Protein AF-A0A7C1SLY6-F1 (afdb_monomer)

Nearest PDB structures (foldseek):
  6rjb-assembly1_B  TM=9.985E-01  e=1.150E-07  Homo sapiens
  4kxw-assembly1_A  TM=9.987E-01  e=2.468E-07  Homo sapiens
  6ha3-assembly1_A  TM=9.984E-01  e=2.803E-07  Homo sapiens
  3ooy-assembly1_A  TM=9.989E-01  e=4.106E-07  Homo sapiens
  6yak-assembly1_CCC  TM=9.411E-01  e=2.316E-07  Carboxydothermus hydrogenoformans

Solvent-accessible surface area (backbone atoms only — not comparable to full-atom values): 6329 Å² total; per-residue (Å²): 120,96,86,64,89,70,92,56,90,57,75,26,45,53,51,40,53,42,44,54,53,30,50,52,32,57,76,68,70,46,91,67,70,37,77,36,82,44,48,52,47,37,64,72,34,65,49,34,55,54,28,45,39,50,32,44,77,70,65,57,84,38,56,47,81,44,72,48,67,78,28,61,40,96,88,45,72,31,100,58,38,80,46,59,64,62,55,47,53,52,45,41,74,43,64,44,90,76,82,90,74,63,96,86,112

Structure (mmCIF, N/CA/C/O backbone):
data_AF-A0A7C1SLY6-F1
#
_entry.id   AF-A0A7C1SLY6-F1
#
loop_
_atom_site.group_PDB
_atom_site.id
_atom_site.type_symbol
_atom_site.label_atom_id
_atom_site.label_alt_id
_atom_site.label_comp_id
_atom_site.label_asym_id
_atom_site.label_entity_id
_atom_site.label_seq_id
_atom_site.pdbx_PDB_ins_code
_atom_site.Cartn_x
_atom_site.Cartn_y
_atom_site.Cartn_z
_atom_site.occupancy
_atom_site.B_iso_or_equiv
_atom_site.auth_seq_id
_atom_site.auth_comp_id
_atom_site.auth_asym_id
_atom_site.auth_atom_id
_atom_site.pdbx_PDB_model_num
ATOM 1 N N . MET A 1 1 ? 9.365 17.965 14.512 1.00 72.62 1 MET A N 1
ATOM 2 C CA . MET A 1 1 ? 8.640 17.817 13.228 1.00 72.62 1 MET A CA 1
ATOM 3 C C . MET A 1 1 ? 7.181 17.463 13.520 1.00 72.62 1 MET A C 1
ATOM 5 O O . MET A 1 1 ? 6.909 16.332 13.884 1.00 72.62 1 MET A O 1
ATOM 9 N N . LYS A 1 2 ? 6.250 18.430 13.450 1.00 89.19 2 LYS A N 1
ATOM 10 C CA . LYS A 1 2 ? 4.848 18.275 13.917 1.00 89.19 2 LYS A CA 1
ATOM 11 C C . LYS A 1 2 ? 4.006 17.305 13.069 1.00 89.19 2 LYS A C 1
ATOM 13 O O . LYS A 1 2 ? 3.080 16.675 13.573 1.00 89.19 2 LYS A O 1
ATOM 18 N N . TRP A 1 3 ? 4.322 17.203 11.782 1.00 92.06 3 TRP A N 1
ATOM 19 C CA . TRP A 1 3 ? 3.510 16.481 10.797 1.00 92.06 3 TRP A CA 1
ATOM 20 C C . TRP A 1 3 ? 4.004 15.060 10.511 1.00 92.06 3 TRP A C 1
ATOM 22 O O . TRP A 1 3 ? 3.269 14.264 9.936 1.00 92.06 3 TRP A O 1
ATOM 32 N N . ILE A 1 4 ? 5.217 14.722 10.952 1.00 92.12 4 ILE A N 1
ATOM 33 C CA . ILE A 1 4 ? 5.844 13.425 10.688 1.00 92.12 4 ILE A CA 1
ATOM 34 C C . ILE A 1 4 ? 5.390 12.422 11.743 1.00 92.12 4 ILE A C 1
ATOM 36 O O . ILE A 1 4 ? 5.473 12.696 12.938 1.00 92.12 4 ILE A O 1
ATOM 40 N N . LYS A 1 5 ? 4.890 11.269 11.290 1.00 90.19 5 LYS A N 1
ATOM 41 C CA . LYS A 1 5 ? 4.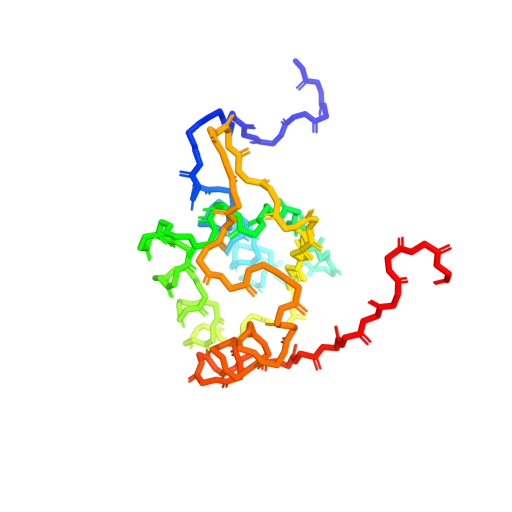396 10.193 12.165 1.00 90.19 5 LYS A CA 1
ATOM 42 C C . LYS A 1 5 ? 5.457 9.135 12.451 1.00 90.19 5 LYS A C 1
ATOM 44 O O . LYS A 1 5 ? 5.484 8.602 13.551 1.00 90.19 5 LYS A O 1
ATOM 49 N N . SER A 1 6 ? 6.332 8.875 11.484 1.00 93.81 6 SER A N 1
ATOM 50 C CA . SER A 1 6 ? 7.487 7.987 11.606 1.00 93.81 6 SER A CA 1
ATOM 51 C C . SER A 1 6 ? 8.553 8.396 10.594 1.00 93.81 6 SER A C 1
ATOM 53 O O . SER A 1 6 ? 8.230 8.999 9.570 1.00 93.81 6 SER A O 1
ATOM 55 N N . ALA A 1 7 ? 9.809 8.048 10.864 1.00 94.25 7 ALA A N 1
ATOM 56 C CA . ALA A 1 7 ? 10.816 7.954 9.814 1.00 94.25 7 ALA A CA 1
ATOM 57 C C . ALA A 1 7 ? 10.517 6.717 8.946 1.00 94.25 7 ALA A C 1
ATOM 59 O O . ALA A 1 7 ? 10.143 5.675 9.482 1.00 94.25 7 ALA A O 1
ATOM 60 N N . THR A 1 8 ? 10.649 6.840 7.624 1.00 93.88 8 THR A N 1
ATOM 61 C CA . THR A 1 8 ? 10.280 5.789 6.651 1.00 93.88 8 THR A CA 1
ATOM 62 C C . THR A 1 8 ? 11.293 5.680 5.508 1.00 93.88 8 THR A C 1
ATOM 64 O O . THR A 1 8 ? 10.947 5.270 4.409 1.00 93.88 8 THR A O 1
ATOM 67 N N . GLY A 1 9 ? 12.545 6.094 5.738 1.00 92.19 9 GLY A N 1
ATOM 68 C CA . GLY A 1 9 ? 13.591 6.035 4.707 1.00 92.19 9 GLY A CA 1
ATOM 69 C C . GLY A 1 9 ? 13.967 4.602 4.309 1.00 92.19 9 GLY A C 1
ATOM 70 O O . GLY A 1 9 ? 14.406 4.378 3.187 1.00 92.19 9 GLY A O 1
ATOM 71 N N . SER A 1 10 ? 13.762 3.634 5.209 1.00 95.75 10 SER A N 1
ATOM 72 C CA . SER A 1 10 ? 13.808 2.210 4.874 1.00 95.75 10 SER A CA 1
ATOM 73 C C . SER A 1 10 ? 12.477 1.806 4.252 1.00 95.75 10 SER A C 1
ATOM 75 O O . SER A 1 10 ? 11.443 1.842 4.927 1.00 95.75 10 SER A O 1
ATOM 77 N N . LEU A 1 11 ? 12.522 1.394 2.986 1.00 96.12 11 LEU A N 1
ATOM 78 C CA . LEU A 1 11 ? 11.360 0.890 2.261 1.00 96.12 11 LEU A CA 1
ATOM 79 C C . LEU A 1 11 ? 10.733 -0.321 2.975 1.00 96.12 11 LEU A C 1
ATOM 81 O O . LEU A 1 11 ? 11.383 -1.039 3.736 1.00 96.12 11 LEU A O 1
ATOM 85 N N . GLY A 1 12 ? 9.429 -0.492 2.779 1.00 96.81 12 GLY A N 1
ATOM 86 C CA . GLY A 1 12 ? 8.609 -1.591 3.285 1.00 96.81 12 GLY A CA 1
ATOM 87 C C . GLY A 1 12 ? 8.066 -1.368 4.698 1.00 96.81 12 GLY A C 1
ATOM 88 O O . GLY A 1 12 ? 7.125 -2.035 5.126 1.00 96.81 12 GLY A O 1
ATOM 89 N N . GLN A 1 13 ? 8.593 -0.387 5.435 1.00 98.12 13 GLN A N 1
ATOM 90 C CA . GLN A 1 13 ? 8.203 -0.143 6.828 1.00 98.12 13 GLN A CA 1
ATOM 91 C C . GLN A 1 13 ? 6.931 0.706 6.971 1.00 98.12 13 GLN A C 1
ATOM 93 O O . GLN A 1 13 ? 6.237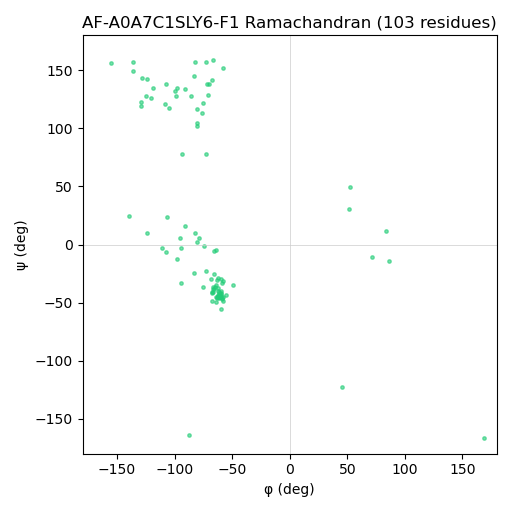 0.615 7.988 1.00 98.12 13 GLN A O 1
ATOM 98 N N . GLY A 1 14 ? 6.605 1.528 5.967 1.00 98.12 14 GLY A N 1
ATOM 99 C CA . GLY A 1 14 ? 5.505 2.494 6.043 1.00 98.12 14 GLY A CA 1
ATOM 100 C C . GLY A 1 14 ? 4.143 1.840 6.283 1.00 98.12 14 GLY A C 1
ATOM 101 O O . GLY A 1 14 ? 3.380 2.284 7.147 1.00 98.12 14 GLY A O 1
ATOM 102 N N . LEU A 1 15 ? 3.853 0.742 5.576 1.00 98.62 15 LEU A N 1
ATOM 103 C CA . LEU A 1 15 ? 2.598 0.012 5.753 1.00 98.62 15 LEU A CA 1
ATOM 104 C C . LEU A 1 15 ? 2.515 -0.652 7.130 1.00 98.62 15 LEU A C 1
ATOM 106 O O . LEU A 1 15 ? 1.470 -0.554 7.769 1.00 98.62 15 LEU A O 1
ATOM 110 N N . SER A 1 16 ? 3.601 -1.242 7.633 1.00 98.56 16 SER A N 1
ATOM 111 C CA . SER A 1 16 ? 3.650 -1.835 8.979 1.00 98.56 16 SER A CA 1
ATOM 112 C C . SER A 1 16 ? 3.323 -0.812 10.069 1.00 98.56 16 SER A C 1
ATOM 114 O O . SER A 1 16 ? 2.484 -1.067 10.937 1.00 98.56 16 SER A O 1
ATOM 116 N N . VAL A 1 17 ? 3.909 0.389 9.985 1.00 98.50 17 VAL A N 1
ATOM 117 C CA . VAL A 1 17 ? 3.577 1.504 10.888 1.00 98.50 17 VAL A CA 1
ATOM 118 C C . VAL A 1 17 ? 2.103 1.894 10.743 1.00 98.50 17 VAL A C 1
ATOM 120 O O . VAL A 1 17 ? 1.394 2.023 11.744 1.00 98.50 17 VAL A O 1
ATOM 123 N N . GLY A 1 18 ? 1.612 2.031 9.508 1.00 98.56 18 GLY A N 1
ATOM 124 C CA . GLY A 1 18 ? 0.215 2.362 9.231 1.00 98.56 18 GLY A CA 1
ATOM 125 C C . GLY A 1 18 ? -0.776 1.339 9.797 1.00 98.56 18 GLY A C 1
ATOM 126 O O . GLY A 1 18 ? -1.802 1.722 10.362 1.00 98.56 18 GLY A O 1
ATOM 127 N N . VAL A 1 19 ? -0.455 0.046 9.720 1.00 98.75 19 VAL A N 1
ATOM 128 C CA . VAL A 1 19 ? -1.248 -1.046 10.303 1.00 98.75 19 VAL A CA 1
ATOM 129 C C . VAL A 1 19 ? -1.316 -0.923 11.822 1.00 98.75 19 VAL A C 1
ATOM 131 O O . VAL A 1 19 ? -2.412 -0.988 12.382 1.00 98.75 19 VAL A O 1
ATOM 134 N N . GLY A 1 20 ? -0.189 -0.658 12.490 1.00 98.56 20 GLY A N 1
ATOM 135 C CA . GLY A 1 20 ? -0.165 -0.397 13.933 1.00 98.56 20 GLY A CA 1
ATOM 136 C C . GLY A 1 20 ? -1.022 0.812 14.326 1.00 98.56 20 GLY A C 1
ATOM 137 O O . GLY A 1 20 ? -1.827 0.737 15.259 1.00 98.56 20 GLY A O 1
ATOM 138 N N . MET A 1 21 ? -0.927 1.906 13.565 1.00 98.56 21 MET A N 1
ATOM 139 C CA . MET A 1 21 ? -1.749 3.104 13.771 1.00 98.56 21 MET A CA 1
ATOM 140 C C . MET A 1 21 ? -3.248 2.817 13.585 1.00 98.56 21 MET A C 1
ATOM 142 O O . MET A 1 21 ? -4.073 3.243 14.394 1.00 98.56 21 MET A O 1
ATOM 146 N N . ALA A 1 22 ? -3.622 2.072 12.544 1.00 98.75 22 ALA A N 1
ATOM 147 C CA . ALA A 1 22 ? -5.014 1.722 12.281 1.00 98.75 22 ALA A CA 1
ATOM 148 C C . ALA A 1 22 ? -5.576 0.790 13.365 1.00 98.75 22 ALA A C 1
ATOM 150 O O . ALA A 1 22 ? -6.725 0.957 13.789 1.00 98.75 22 ALA A O 1
ATOM 151 N N . LEU A 1 23 ? -4.758 -0.144 13.857 1.00 98.69 23 LEU A N 1
ATOM 152 C CA . LEU A 1 23 ? -5.117 -1.053 14.938 1.00 98.69 23 LEU A CA 1
ATOM 153 C C . LEU A 1 23 ? -5.382 -0.298 16.246 1.00 98.69 23 LEU A C 1
ATOM 155 O O . LEU A 1 23 ? -6.442 -0.492 16.844 1.00 98.69 23 LEU A O 1
ATOM 159 N N . VAL A 1 24 ? -4.487 0.605 16.667 1.00 98.38 24 VAL A N 1
ATOM 160 C CA . VAL A 1 24 ? -4.701 1.375 17.906 1.00 98.38 24 VAL A CA 1
ATOM 161 C C . VAL A 1 24 ? -5.915 2.303 17.794 1.00 98.38 24 VAL A C 1
ATOM 163 O O . VAL A 1 24 ? -6.693 2.403 18.740 1.00 98.38 24 VAL A O 1
ATOM 166 N N . MET A 1 25 ? -6.162 2.905 16.622 1.00 98.38 25 MET A N 1
ATOM 167 C CA . MET A 1 25 ? -7.375 3.699 16.382 1.00 98.38 25 MET A CA 1
ATOM 168 C C . MET A 1 25 ? -8.648 2.857 16.516 1.00 98.38 25 MET A C 1
ATOM 170 O O . MET A 1 25 ? -9.608 3.301 17.144 1.00 98.38 25 MET A O 1
ATOM 174 N N . LYS A 1 26 ? -8.652 1.632 15.975 1.00 98.12 26 LYS A N 1
ATOM 175 C CA . LYS A 1 26 ? -9.779 0.700 16.096 1.00 98.12 26 LYS A CA 1
ATOM 176 C C . LYS A 1 26 ? -10.026 0.302 17.554 1.00 98.12 26 LYS A C 1
ATOM 178 O O . LYS A 1 26 ? -11.172 0.333 17.997 1.00 98.12 26 LYS A O 1
ATOM 183 N N . LEU A 1 27 ? -8.970 -0.039 18.297 1.00 98.12 27 LEU A N 1
ATOM 184 C CA . LEU A 1 27 ? -9.059 -0.390 19.721 1.00 98.12 27 LEU A CA 1
ATOM 185 C C . LEU A 1 27 ? -9.574 0.786 20.563 1.00 98.12 27 LEU A C 1
ATOM 187 O O . LEU A 1 27 ? -10.427 0.602 21.426 1.00 98.12 27 LEU A O 1
ATOM 191 N N . GLY A 1 28 ? -9.119 2.000 20.255 1.00 98.19 28 GLY A N 1
ATOM 192 C CA . GLY A 1 28 ? -9.565 3.235 20.898 1.00 98.19 28 GLY A CA 1
ATOM 193 C C . GLY A 1 28 ? -10.910 3.778 20.405 1.00 98.19 28 GLY A C 1
ATOM 194 O O . GLY A 1 28 ? -11.277 4.880 20.800 1.00 98.19 28 GLY A O 1
ATOM 195 N N . LYS A 1 29 ? -11.633 3.059 19.529 1.00 97.69 29 LYS A N 1
ATOM 196 C CA . LYS A 1 29 ? -12.895 3.508 18.900 1.00 97.69 29 LYS A CA 1
ATOM 197 C C . LYS A 1 29 ? -12.800 4.897 18.247 1.00 97.69 29 LYS A C 1
ATOM 199 O O . LYS A 1 29 ? -13.779 5.639 18.194 1.00 97.69 29 LYS A O 1
ATOM 204 N N . SER A 1 30 ? -11.621 5.254 17.746 1.00 98.00 30 SER A N 1
ATOM 205 C CA . SER A 1 30 ? -11.411 6.514 17.040 1.00 98.00 30 SER A CA 1
ATOM 206 C C . SER A 1 30 ? -12.116 6.481 15.679 1.00 98.00 30 SER A C 1
ATOM 208 O O . SER A 1 30 ? -12.000 5.480 14.966 1.00 98.00 30 SER A O 1
ATOM 210 N N . PRO A 1 31 ? -12.791 7.569 15.262 1.00 97.00 31 PRO A N 1
ATOM 211 C CA . PRO A 1 31 ? -13.376 7.676 13.925 1.00 97.00 31 PRO A CA 1
ATOM 212 C C . PRO A 1 31 ? -12.322 7.921 12.827 1.00 97.00 31 PRO A C 1
ATOM 214 O O . PRO A 1 31 ? -12.670 8.048 11.654 1.00 97.00 31 PRO A O 1
ATOM 217 N N . GLY A 1 32 ? -11.040 8.032 13.192 1.00 97.12 32 GLY A N 1
ATOM 218 C CA . GLY A 1 32 ? -9.947 8.315 12.267 1.00 97.12 32 GLY A CA 1
ATOM 219 C C . GLY A 1 32 ? -9.668 7.195 11.260 1.00 97.12 32 GLY A C 1
ATOM 220 O O . GLY A 1 32 ? -9.984 6.021 11.471 1.00 97.12 32 GLY A O 1
ATOM 221 N N . ARG A 1 33 ? -9.007 7.576 10.163 1.00 98.31 33 ARG A N 1
ATOM 222 C CA . ARG A 1 33 ? -8.518 6.675 9.115 1.00 98.31 33 ARG A CA 1
ATOM 223 C C . ARG A 1 33 ? -7.037 6.932 8.851 1.00 98.31 33 ARG A C 1
ATOM 225 O O . ARG A 1 33 ? -6.591 8.076 8.869 1.00 98.31 33 ARG A O 1
ATOM 232 N N . VAL A 1 34 ? -6.303 5.859 8.586 1.00 98.62 34 VAL A N 1
ATOM 233 C CA . VAL A 1 34 ? -4.891 5.877 8.204 1.00 98.62 34 VAL A CA 1
ATOM 234 C C . VAL A 1 34 ? -4.775 5.761 6.689 1.00 98.62 34 VAL A C 1
ATOM 236 O O . VAL A 1 34 ? -5.432 4.921 6.077 1.00 98.62 34 VAL A O 1
ATOM 239 N N . TYR A 1 35 ? -3.928 6.594 6.095 1.00 98.62 35 TYR A N 1
ATOM 240 C CA . TYR A 1 35 ? -3.553 6.518 4.688 1.00 98.62 35 TYR A CA 1
ATOM 241 C C . TYR A 1 35 ? -2.048 6.2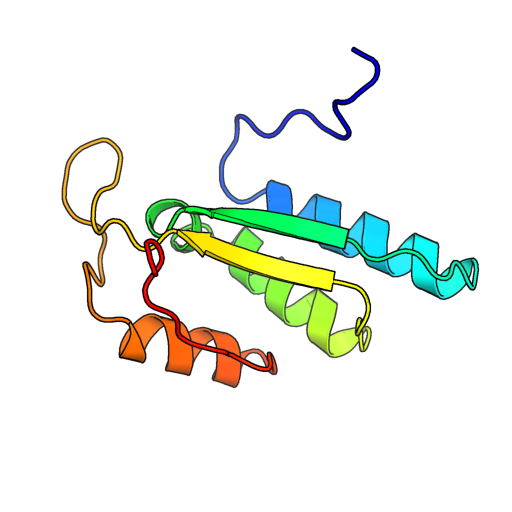80 4.604 1.00 98.62 35 TYR A C 1
ATOM 243 O O . TYR A 1 35 ? -1.285 6.930 5.320 1.00 98.62 35 TYR A O 1
ATOM 251 N N . VAL A 1 36 ? -1.643 5.346 3.751 1.00 98.69 36 VAL A N 1
ATOM 252 C CA . VAL A 1 36 ? -0.245 5.011 3.477 1.00 98.69 36 VAL A CA 1
ATOM 253 C C . VAL A 1 36 ? -0.030 5.138 1.977 1.00 98.69 36 VAL A C 1
ATOM 255 O O . VAL A 1 36 ? -0.794 4.562 1.208 1.00 98.69 36 VAL A O 1
ATOM 258 N N . LEU A 1 37 ? 0.987 5.894 1.572 1.00 98.50 37 LEU A N 1
ATOM 259 C CA . LEU A 1 37 ? 1.481 5.925 0.198 1.00 98.50 37 LEU A CA 1
ATOM 260 C C . LEU A 1 37 ? 2.720 5.033 0.126 1.00 98.50 37 LEU A C 1
ATOM 262 O O . LEU A 1 37 ? 3.590 5.146 0.988 1.00 98.50 37 LEU A O 1
ATOM 266 N N . SER A 1 38 ? 2.777 4.164 -0.874 1.00 98.38 38 SER A N 1
ATOM 267 C 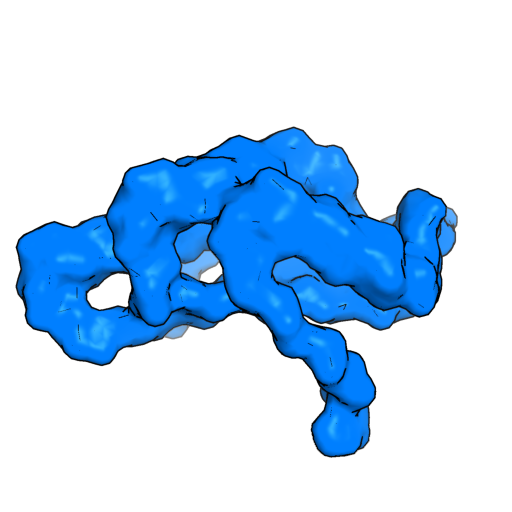CA . SER A 1 38 ? 3.893 3.256 -1.124 1.00 98.38 38 SER A CA 1
ATOM 268 C C . SER A 1 38 ? 4.238 3.245 -2.607 1.00 98.38 38 SER A C 1
ATOM 270 O O . SER A 1 38 ? 3.358 3.448 -3.441 1.00 98.38 38 SER A O 1
ATOM 272 N N . GLY A 1 39 ? 5.506 3.016 -2.937 1.00 98.38 39 GLY A N 1
ATOM 273 C CA . GLY A 1 39 ? 5.930 2.803 -4.321 1.00 98.38 39 GLY A CA 1
ATOM 274 C C . GLY A 1 39 ? 5.703 1.362 -4.786 1.00 98.38 39 GLY A C 1
ATOM 275 O O . GLY A 1 39 ? 5.685 0.415 -3.998 1.00 98.38 39 GLY A O 1
ATOM 276 N N . ASP A 1 40 ? 5.598 1.161 -6.089 1.00 98.12 40 ASP A N 1
ATOM 277 C CA . ASP A 1 40 ? 5.574 -0.169 -6.698 1.00 98.12 40 ASP A CA 1
ATOM 278 C C . ASP A 1 40 ? 6.880 -0.957 -6.496 1.00 98.12 40 ASP A C 1
ATOM 280 O O . ASP A 1 40 ? 6.834 -2.172 -6.292 1.00 98.12 40 ASP A O 1
ATOM 284 N N . ALA A 1 41 ? 8.030 -0.278 -6.485 1.00 98.06 41 ALA A N 1
ATOM 285 C CA . ALA A 1 41 ? 9.324 -0.871 -6.144 1.00 98.06 41 ALA A CA 1
ATOM 286 C C . ALA A 1 41 ? 9.383 -1.315 -4.673 1.00 98.06 41 ALA A C 1
ATOM 288 O O . ALA A 1 41 ? 9.916 -2.379 -4.363 1.00 98.06 41 ALA A O 1
ATOM 289 N N . GLU A 1 42 ? 8.786 -0.533 -3.770 1.00 98.25 42 GLU A N 1
ATOM 290 C CA . GLU A 1 42 ? 8.695 -0.855 -2.342 1.00 98.25 42 GLU A CA 1
ATOM 291 C C . GLU A 1 42 ? 7.892 -2.141 -2.094 1.00 98.25 42 GLU A C 1
ATOM 293 O O . GLU A 1 42 ? 8.197 -2.885 -1.168 1.00 98.25 42 GLU A O 1
ATOM 298 N N . CYS A 1 43 ? 6.937 -2.479 -2.967 1.00 97.81 43 CYS A N 1
ATOM 299 C CA . CYS A 1 43 ? 6.178 -3.732 -2.888 1.00 97.81 43 CYS A CA 1
ATOM 300 C C . CYS A 1 43 ? 7.027 -5.002 -3.117 1.00 97.81 43 CYS A C 1
ATOM 302 O O . CYS A 1 43 ? 6.505 -6.113 -2.989 1.00 97.81 43 CYS A O 1
ATOM 304 N N . ALA A 1 44 ? 8.312 -4.878 -3.469 1.00 97.38 44 ALA A N 1
ATOM 305 C CA . ALA A 1 44 ? 9.248 -6.001 -3.471 1.00 97.38 44 ALA A CA 1
ATOM 306 C C . ALA A 1 44 ? 9.655 -6.438 -2.050 1.00 97.38 44 ALA A C 1
ATOM 308 O O . ALA A 1 44 ? 10.042 -7.590 -1.859 1.00 97.38 44 ALA A O 1
ATOM 309 N N . GLU A 1 45 ? 9.537 -5.553 -1.055 1.00 98.50 45 GLU A N 1
ATOM 310 C CA . GLU A 1 45 ? 9.858 -5.855 0.339 1.00 98.50 45 GLU A CA 1
ATOM 311 C C . GLU A 1 45 ? 8.826 -6.814 0.949 1.00 98.50 45 GLU A C 1
ATOM 313 O O . GLU A 1 45 ? 7.616 -6.570 0.919 1.00 98.50 45 GLU A O 1
ATOM 318 N N . GLY A 1 46 ? 9.298 -7.905 1.562 1.00 98.50 46 GLY A N 1
ATOM 319 C CA . GLY A 1 46 ? 8.431 -8.909 2.198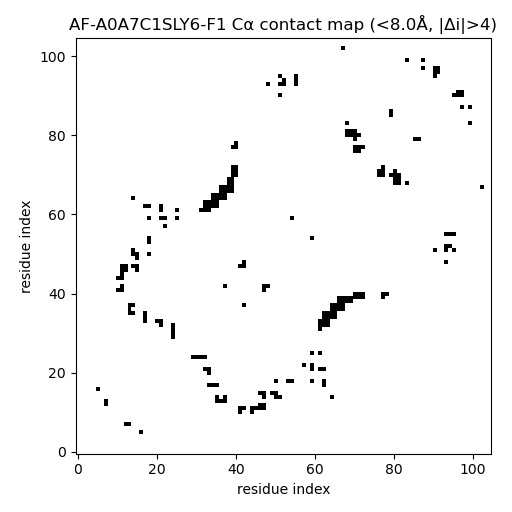 1.00 98.50 46 GLY A CA 1
ATOM 320 C C . GLY A 1 46 ? 7.539 -8.328 3.301 1.00 98.50 46 GLY A C 1
ATOM 321 O O . GLY A 1 46 ? 6.380 -8.722 3.448 1.00 98.50 46 GLY A O 1
ATOM 322 N N . SER A 1 47 ? 8.047 -7.319 4.009 1.00 98.56 47 SER A N 1
ATOM 323 C CA . SER A 1 47 ? 7.352 -6.615 5.091 1.00 98.56 47 SER A CA 1
ATOM 324 C C . SER A 1 47 ? 6.044 -5.950 4.643 1.00 98.56 47 SER A C 1
ATOM 326 O O . SER A 1 47 ? 5.088 -5.898 5.420 1.00 98.56 47 SER A O 1
ATOM 328 N N . VAL A 1 48 ? 5.938 -5.525 3.376 1.00 98.75 48 VAL A N 1
ATOM 329 C CA . VAL A 1 48 ? 4.686 -4.996 2.804 1.00 98.75 48 VAL A CA 1
ATOM 330 C C . VAL A 1 48 ? 3.599 -6.070 2.815 1.00 98.75 48 VAL A C 1
ATOM 332 O O . VAL A 1 48 ? 2.459 -5.808 3.200 1.00 98.75 48 VAL A O 1
ATOM 335 N N . TRP A 1 49 ? 3.946 -7.300 2.443 1.00 98.69 49 TRP A N 1
ATOM 336 C CA . TRP A 1 49 ? 3.006 -8.417 2.363 1.00 98.69 49 TRP A CA 1
ATOM 337 C C . TRP A 1 49 ? 2.629 -8.956 3.744 1.00 98.69 49 TRP A C 1
ATOM 339 O O . TRP A 1 49 ? 1.461 -9.267 3.989 1.00 98.69 49 TRP A O 1
ATOM 349 N N . GLU A 1 50 ? 3.578 -8.986 4.681 1.00 98.81 50 GLU A N 1
ATOM 350 C CA . GLU A 1 50 ? 3.309 -9.279 6.094 1.00 98.81 50 GLU A CA 1
ATOM 351 C C . GLU A 1 50 ? 2.317 -8.273 6.695 1.00 98.81 50 GLU A C 1
ATOM 353 O O . GLU A 1 50 ? 1.332 -8.660 7.335 1.00 98.81 50 GLU A O 1
ATOM 358 N N . ALA A 1 51 ? 2.520 -6.978 6.439 1.00 98.75 51 ALA A N 1
ATOM 359 C CA . ALA A 1 51 ? 1.628 -5.924 6.903 1.00 98.75 51 ALA A CA 1
ATOM 360 C C . ALA A 1 51 ? 0.251 -5.993 6.222 1.00 98.75 51 ALA A C 1
ATOM 362 O O . ALA A 1 51 ? -0.775 -5.873 6.898 1.00 98.75 51 ALA A O 1
ATOM 363 N N . ALA A 1 52 ? 0.202 -6.254 4.911 1.00 98.75 52 ALA A N 1
ATOM 364 C CA . ALA A 1 52 ? -1.045 -6.448 4.177 1.00 98.75 52 ALA A CA 1
ATOM 365 C C . ALA A 1 52 ? -1.864 -7.617 4.752 1.00 98.75 52 ALA A C 1
ATOM 367 O O . ALA A 1 52 ? -3.057 -7.449 5.022 1.00 98.75 52 ALA A O 1
ATOM 368 N N . ASN A 1 53 ? -1.225 -8.762 5.013 1.00 98.75 53 ASN A N 1
ATOM 369 C CA . ASN A 1 53 ? -1.869 -9.913 5.647 1.00 98.75 53 ASN A CA 1
ATOM 370 C C . ASN A 1 53 ? -2.374 -9.570 7.059 1.00 98.75 53 ASN A C 1
ATOM 372 O O . ASN A 1 53 ? -3.519 -9.847 7.417 1.00 98.75 53 ASN A O 1
ATOM 376 N N . THR A 1 54 ? -1.539 -8.896 7.854 1.00 98.75 54 THR A N 1
ATOM 377 C CA . THR A 1 54 ? -1.865 -8.486 9.228 1.00 98.75 54 THR A CA 1
ATOM 378 C C . THR A 1 54 ? -3.086 -7.560 9.267 1.00 98.75 54 THR A C 1
ATOM 380 O O . THR A 1 54 ? -3.989 -7.746 10.089 1.00 98.75 54 THR A O 1
ATOM 383 N N . ALA A 1 55 ? -3.178 -6.597 8.345 1.00 98.75 55 ALA A N 1
ATOM 384 C CA . ALA A 1 55 ? -4.329 -5.702 8.235 1.00 98.75 55 ALA A CA 1
ATOM 385 C C . ALA A 1 55 ? -5.641 -6.461 7.982 1.00 98.75 55 ALA A C 1
ATOM 387 O O . ALA A 1 55 ? -6.674 -6.147 8.591 1.00 98.75 55 ALA A O 1
ATOM 388 N N . PHE A 1 56 ? -5.596 -7.476 7.113 1.00 98.62 56 PHE A N 1
ATOM 389 C CA . PHE A 1 56 ? -6.740 -8.332 6.817 1.00 98.62 56 PHE A CA 1
ATOM 390 C C . PHE A 1 56 ? -7.136 -9.190 8.024 1.00 98.62 56 PHE A C 1
ATOM 392 O O . PHE A 1 56 ? -8.303 -9.163 8.430 1.00 98.62 56 PHE A O 1
ATOM 399 N N . LEU A 1 57 ? -6.174 -9.870 8.661 1.00 98.50 57 LEU A N 1
ATOM 400 C CA . LEU A 1 57 ? -6.400 -10.699 9.854 1.00 98.50 57 LEU A CA 1
ATOM 401 C C . LEU A 1 57 ? -7.068 -9.907 10.987 1.00 98.50 57 LEU A C 1
ATOM 403 O O . LEU A 1 57 ? -8.047 -10.357 11.585 1.00 98.50 57 LEU A O 1
ATOM 407 N N . HIS A 1 58 ? -6.608 -8.678 11.230 1.00 98.50 58 HIS A N 1
ATOM 408 C CA . HIS A 1 58 ? -7.198 -7.789 12.233 1.00 98.50 58 HIS A CA 1
ATOM 409 C C . HIS A 1 58 ? -8.462 -7.058 11.757 1.00 98.50 58 HIS A C 1
ATOM 411 O O . HIS A 1 58 ? -9.045 -6.277 12.521 1.00 98.50 58 HIS A O 1
ATOM 417 N N . LYS A 1 59 ? -8.941 -7.317 10.532 1.00 98.31 59 LYS A N 1
ATOM 418 C CA . LYS A 1 59 ? -10.141 -6.714 9.930 1.00 98.31 59 LYS A CA 1
ATOM 419 C C . LYS A 1 59 ? -10.098 -5.184 10.013 1.00 98.31 59 LYS A C 1
ATOM 421 O O . LYS A 1 59 ? -11.032 -4.558 10.537 1.00 98.31 59 LYS A O 1
ATOM 426 N N . LEU A 1 60 ? -8.985 -4.583 9.598 1.00 98.56 60 LEU A N 1
ATOM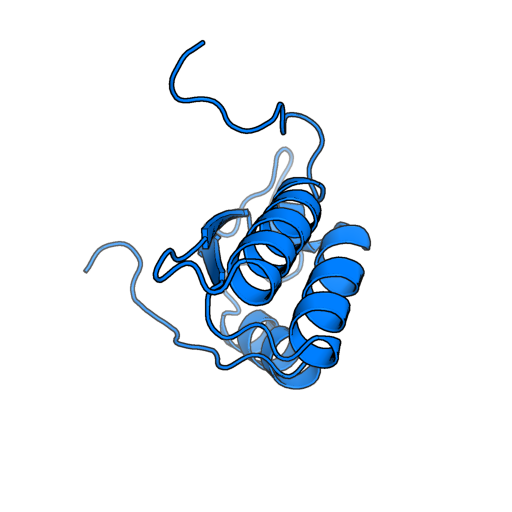 427 C CA . LEU A 1 60 ? -8.782 -3.135 9.640 1.00 98.56 60 LEU A CA 1
ATOM 428 C C . LEU A 1 60 ? -9.475 -2.477 8.439 1.00 98.56 60 LEU A C 1
ATOM 430 O O . LEU A 1 60 ? -9.002 -2.545 7.313 1.00 98.56 60 LEU A O 1
ATOM 434 N N . ARG A 1 61 ? -10.627 -1.837 8.678 1.00 97.75 61 ARG A N 1
ATOM 435 C CA . ARG A 1 61 ? -11.407 -1.105 7.649 1.00 97.75 61 ARG A CA 1
ATOM 436 C C . ARG A 1 61 ? -11.092 0.398 7.598 1.00 97.75 61 ARG A C 1
ATOM 438 O O . ARG A 1 61 ? -11.646 1.142 6.787 1.00 97.75 61 ARG A O 1
ATOM 445 N N . ASN A 1 62 ? -10.233 0.850 8.503 1.00 98.62 62 ASN A N 1
ATOM 446 C CA . ASN A 1 62 ? -9.815 2.234 8.694 1.00 98.62 62 ASN A CA 1
ATOM 447 C C . ASN A 1 62 ? -8.384 2.484 8.192 1.00 98.62 62 ASN A C 1
ATOM 449 O O . ASN A 1 62 ? -7.751 3.436 8.637 1.00 98.62 62 ASN A O 1
ATOM 453 N N . ILE A 1 63 ? -7.887 1.659 7.268 1.00 98.75 63 ILE A N 1
ATOM 454 C CA . ILE A 1 63 ? -6.621 1.874 6.564 1.00 98.75 63 ILE A CA 1
ATOM 455 C C . ILE A 1 63 ? -6.852 1.877 5.051 1.00 98.75 63 ILE A C 1
ATOM 457 O O . ILE A 1 63 ? -7.687 1.129 4.545 1.00 98.75 63 ILE A O 1
ATOM 461 N N . CYS A 1 64 ? -6.132 2.745 4.348 1.00 98.75 64 CYS A N 1
ATOM 462 C CA . CYS A 1 64 ? -6.072 2.809 2.896 1.00 98.75 64 CYS A CA 1
ATOM 463 C C . CYS A 1 64 ? -4.601 2.816 2.470 1.00 98.75 64 CYS A C 1
ATOM 465 O O . CYS A 1 64 ? -3.844 3.685 2.905 1.00 98.75 64 CYS A O 1
ATOM 467 N N . LEU A 1 65 ? -4.209 1.846 1.648 1.00 98.75 65 LEU A N 1
ATOM 468 C CA . LEU A 1 65 ? -2.909 1.815 0.989 1.00 98.75 65 LEU A CA 1
ATOM 469 C C . LEU A 1 65 ? -3.085 2.330 -0.439 1.00 98.75 65 LEU A C 1
ATOM 471 O O . LEU A 1 65 ? -3.938 1.835 -1.174 1.00 98.75 65 LEU A O 1
ATOM 475 N N . ILE A 1 66 ? -2.274 3.308 -0.812 1.00 98.75 66 ILE A N 1
ATOM 476 C CA . ILE A 1 66 ? -2.156 3.845 -2.162 1.00 98.75 66 ILE A CA 1
ATOM 477 C C . ILE A 1 66 ? -0.803 3.372 -2.679 1.00 98.75 66 ILE A C 1
ATOM 479 O O . ILE A 1 66 ? 0.218 3.655 -2.054 1.00 98.75 66 ILE A O 1
ATOM 483 N N . VAL A 1 67 ? -0.805 2.636 -3.786 1.00 98.50 67 VAL A N 1
ATOM 484 C CA . VAL A 1 67 ? 0.424 2.176 -4.438 1.00 98.50 67 VAL A CA 1
ATOM 485 C C . VAL A 1 67 ? 0.638 3.016 -5.687 1.00 98.50 67 VAL A C 1
ATOM 487 O O . VAL A 1 67 ? -0.201 3.000 -6.587 1.00 98.50 67 VAL A O 1
ATOM 490 N N . ASP A 1 68 ? 1.736 3.761 -5.719 1.00 98.44 68 ASP A N 1
ATOM 491 C CA . ASP A 1 68 ? 2.185 4.509 -6.887 1.00 98.44 68 ASP A CA 1
ATOM 492 C C . ASP A 1 68 ? 2.905 3.560 -7.852 1.00 98.44 68 ASP A C 1
ATOM 494 O O . ASP A 1 68 ? 4.048 3.162 -7.623 1.00 98.44 68 ASP A O 1
ATOM 498 N N . ILE A 1 69 ? 2.195 3.160 -8.910 1.00 98.31 69 ILE A N 1
ATOM 499 C CA . ILE A 1 69 ? 2.708 2.292 -9.973 1.00 98.31 69 ILE A CA 1
ATOM 500 C C . ILE A 1 69 ? 3.235 3.167 -11.106 1.00 98.31 69 ILE A C 1
ATOM 502 O O . ILE A 1 69 ? 2.581 3.345 -12.134 1.00 98.31 69 ILE A O 1
ATOM 506 N N . ASN A 1 70 ? 4.433 3.709 -10.900 1.00 98.06 70 ASN A N 1
ATOM 507 C CA . ASN A 1 70 ? 5.132 4.546 -11.877 1.00 98.06 70 ASN A CA 1
ATOM 508 C C . ASN A 1 70 ? 6.136 3.762 -12.750 1.00 98.06 70 ASN A C 1
ATOM 510 O O . ASN A 1 70 ? 6.855 4.370 -13.551 1.00 98.06 70 ASN A O 1
ATOM 514 N N . ARG A 1 71 ? 6.170 2.424 -12.606 1.00 98.38 71 ARG A N 1
ATOM 515 C CA . ARG A 1 71 ? 6.996 1.451 -13.344 1.00 98.38 71 ARG A CA 1
ATOM 516 C C . ARG A 1 71 ? 8.487 1.468 -13.004 1.00 98.38 71 ARG A C 1
ATOM 518 O O . ARG A 1 71 ? 9.195 0.560 -13.434 1.00 98.38 71 ARG A O 1
ATOM 525 N N . LEU A 1 72 ? 9.009 2.442 -12.262 1.00 98.31 72 LEU A N 1
ATOM 526 C CA . LEU A 1 72 ? 10.452 2.622 -12.087 1.00 98.31 72 LEU A CA 1
ATOM 527 C C . LEU A 1 72 ? 10.874 2.539 -10.616 1.00 98.31 72 LEU A C 1
ATOM 529 O O . LEU A 1 72 ? 10.410 3.278 -9.755 1.00 98.31 72 LEU A O 1
ATOM 533 N N . GLY A 1 73 ? 11.839 1.663 -10.344 1.00 97.44 73 GLY A N 1
ATOM 534 C CA . GLY A 1 73 ? 12.618 1.671 -9.114 1.00 97.44 73 GLY A CA 1
ATOM 535 C C . GLY A 1 73 ? 13.846 2.577 -9.225 1.00 97.44 73 GLY A C 1
ATOM 536 O O . GLY A 1 73 ? 13.979 3.391 -10.137 1.00 97.44 73 GLY A O 1
ATOM 537 N N . GLN A 1 74 ? 14.796 2.407 -8.303 1.00 97.69 74 GLN A N 1
ATOM 538 C CA . GLN A 1 74 ? 15.997 3.248 -8.257 1.00 97.69 74 GLN A CA 1
ATOM 539 C C . GLN A 1 74 ? 16.929 3.057 -9.467 1.00 97.69 74 GLN A C 1
ATOM 541 O O . GLN A 1 74 ? 17.501 4.028 -9.955 1.00 97.69 74 GLN A O 1
ATOM 546 N N . SER A 1 75 ? 17.133 1.817 -9.920 1.00 97.00 75 SER A N 1
ATOM 547 C CA . SER A 1 75 ? 18.118 1.474 -10.960 1.00 97.00 75 SER A CA 1
ATOM 548 C C . SER A 1 75 ? 17.502 1.025 -12.286 1.00 97.00 75 SER A C 1
ATOM 550 O O . SER A 1 75 ? 18.237 0.765 -13.237 1.00 97.00 75 SER A O 1
ATOM 552 N N . GLY A 1 76 ? 16.176 0.919 -12.372 1.00 97.31 76 GLY A N 1
ATOM 553 C CA . GLY A 1 76 ? 15.499 0.403 -13.556 1.00 97.31 76 GLY A CA 1
ATOM 554 C C . GLY A 1 76 ? 14.023 0.114 -13.323 1.00 97.31 76 GLY A C 1
ATOM 555 O O . GLY A 1 76 ? 13.440 0.538 -12.328 1.00 97.31 76 GLY A O 1
ATOM 556 N N . GLU A 1 77 ? 13.424 -0.606 -14.264 1.00 98.06 77 GLU A N 1
ATOM 557 C CA . GLU A 1 77 ? 12.012 -0.983 -14.221 1.00 98.06 77 GLU A CA 1
ATOM 558 C C . GLU A 1 77 ? 11.710 -1.979 -13.092 1.00 98.06 77 GLU A C 1
ATOM 560 O O . GLU A 1 77 ? 12.509 -2.867 -12.785 1.00 98.06 77 GLU A O 1
ATOM 565 N N . THR A 1 78 ? 10.553 -1.808 -12.452 1.00 97.88 78 THR A N 1
ATOM 566 C CA . THR A 1 78 ? 10.057 -2.725 -11.425 1.00 97.88 78 THR A CA 1
ATOM 567 C C . THR A 1 78 ? 9.584 -4.033 -12.057 1.00 97.88 78 THR A C 1
ATOM 569 O O . THR A 1 78 ? 9.228 -4.084 -13.229 1.00 97.88 78 THR A O 1
ATOM 572 N N . MET A 1 79 ? 9.556 -5.116 -11.272 1.00 96.00 79 MET A N 1
ATOM 573 C CA . MET A 1 79 ? 9.245 -6.474 -11.758 1.00 96.00 79 MET A CA 1
ATOM 574 C C . MET A 1 79 ? 7.974 -6.567 -12.617 1.00 96.00 79 MET A C 1
ATOM 576 O O . MET A 1 79 ? 7.923 -7.389 -13.527 1.00 96.00 79 MET A O 1
ATOM 580 N N . HIS A 1 80 ? 6.949 -5.771 -12.300 1.00 97.44 80 HIS A N 1
ATOM 581 C CA . HIS A 1 80 ? 5.656 -5.798 -12.994 1.00 97.44 80 HIS A CA 1
ATOM 582 C C . HIS A 1 80 ? 5.444 -4.580 -13.895 1.00 97.44 80 HIS A C 1
ATOM 584 O O . HIS A 1 80 ? 4.457 -4.543 -14.618 1.00 97.44 80 HIS A O 1
ATOM 590 N N . GLY A 1 81 ? 6.333 -3.586 -13.870 1.00 97.62 81 GLY A N 1
ATOM 591 C CA . GLY A 1 81 ? 6.172 -2.336 -14.602 1.00 97.62 81 GLY A CA 1
ATOM 592 C C . GLY A 1 81 ? 4.764 -1.735 -14.476 1.00 97.62 81 GLY A C 1
ATOM 593 O O . GLY A 1 81 ? 4.279 -1.503 -13.373 1.00 97.62 81 GLY A O 1
ATOM 594 N N . HIS A 1 82 ? 4.077 -1.517 -15.604 1.00 97.75 82 HIS A N 1
ATOM 595 C CA . HIS A 1 82 ? 2.673 -1.066 -15.634 1.00 97.75 82 HIS A CA 1
ATOM 596 C C . HIS A 1 82 ? 1.632 -2.207 -15.659 1.00 97.75 82 HIS A C 1
ATOM 598 O O . HIS A 1 82 ? 0.466 -1.966 -15.984 1.00 97.75 82 HIS A O 1
ATOM 604 N N . ASP A 1 83 ? 1.994 -3.449 -15.333 1.00 97.81 83 ASP A N 1
ATOM 605 C CA . ASP A 1 83 ? 1.026 -4.539 -15.176 1.00 97.81 83 ASP A CA 1
ATOM 606 C C . ASP A 1 83 ? 0.217 -4.367 -13.879 1.00 97.81 83 ASP A C 1
ATOM 608 O O . ASP A 1 83 ? 0.426 -5.027 -12.859 1.00 97.81 83 ASP A O 1
ATOM 612 N N . ILE A 1 84 ? -0.756 -3.456 -13.928 1.00 97.12 84 ILE A N 1
ATOM 613 C CA . ILE A 1 84 ? -1.670 -3.147 -12.821 1.00 97.12 84 ILE A CA 1
ATOM 614 C C . ILE A 1 84 ? -2.433 -4.403 -12.370 1.00 97.12 84 ILE A C 1
ATOM 616 O O . ILE A 1 84 ? -2.732 -4.550 -11.182 1.00 97.12 84 ILE A O 1
ATOM 620 N N . LYS A 1 85 ? -2.720 -5.339 -13.287 1.00 97.94 85 LYS A N 1
ATOM 621 C CA . LYS A 1 85 ? -3.452 -6.569 -12.957 1.00 97.94 85 LYS A CA 1
ATOM 622 C C . LYS A 1 85 ? -2.635 -7.468 -12.035 1.00 97.94 85 LYS A C 1
ATOM 624 O O . LYS A 1 85 ? -3.212 -8.070 -11.129 1.00 97.94 85 LYS A O 1
ATOM 629 N N . ALA A 1 86 ? -1.314 -7.532 -12.208 1.00 97.69 86 ALA A N 1
ATOM 630 C CA . ALA A 1 86 ? -0.445 -8.291 -11.312 1.00 97.69 86 ALA A CA 1
ATOM 631 C C . ALA A 1 86 ? -0.512 -7.763 -9.867 1.00 97.69 86 ALA A C 1
ATOM 633 O O . ALA A 1 86 ? -0.672 -8.549 -8.927 1.00 97.69 86 ALA A O 1
ATOM 634 N N . TYR A 1 87 ? -0.464 -6.440 -9.679 1.00 98.12 87 TYR A N 1
ATOM 635 C CA . TYR A 1 87 ? -0.632 -5.819 -8.359 1.00 98.12 87 TYR A CA 1
ATOM 636 C C . TYR A 1 87 ? -2.034 -6.061 -7.790 1.00 98.12 87 TYR A C 1
ATOM 638 O O . TYR A 1 87 ? -2.173 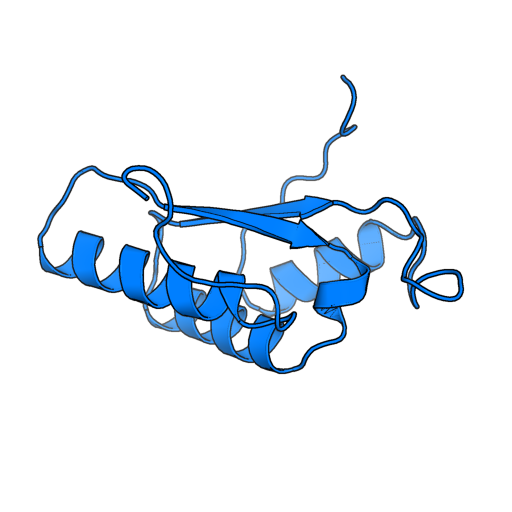-6.450 -6.628 1.00 98.12 87 TYR A O 1
ATOM 646 N N . GLU A 1 88 ? -3.075 -5.896 -8.610 1.00 98.38 88 GLU A N 1
ATOM 647 C CA . GLU A 1 88 ? -4.463 -6.118 -8.207 1.00 98.38 88 GLU A CA 1
ATOM 648 C C . GLU A 1 88 ? -4.693 -7.545 -7.695 1.00 98.38 88 GLU A C 1
ATOM 650 O O . GLU A 1 88 ? -5.264 -7.729 -6.617 1.00 98.38 88 GLU A O 1
ATOM 655 N N . ILE A 1 89 ? -4.225 -8.555 -8.434 1.00 98.44 89 ILE A N 1
ATOM 656 C CA . ILE A 1 89 ? -4.357 -9.967 -8.055 1.00 98.44 89 ILE A CA 1
ATOM 657 C C . ILE A 1 89 ? -3.653 -10.233 -6.726 1.00 98.44 89 ILE A C 1
ATOM 659 O O . ILE A 1 89 ? -4.240 -10.867 -5.847 1.00 98.44 89 ILE A O 1
ATOM 663 N N . LYS A 1 90 ? -2.430 -9.718 -6.546 1.00 98.06 90 LYS A N 1
ATOM 664 C CA . LYS A 1 90 ? -1.675 -9.893 -5.301 1.00 98.06 90 LYS A CA 1
ATOM 665 C C . LYS A 1 90 ? -2.423 -9.306 -4.110 1.00 98.06 90 LYS A C 1
ATOM 667 O O . LYS A 1 90 ? -2.728 -10.035 -3.174 1.00 98.06 90 LYS A O 1
ATOM 672 N N . PHE A 1 91 ? -2.800 -8.028 -4.140 1.00 98.50 91 PHE A N 1
ATOM 673 C CA . PHE A 1 91 ? -3.496 -7.419 -3.000 1.00 98.50 91 PHE A CA 1
ATOM 674 C C . PHE A 1 91 ? -4.854 -8.078 -2.713 1.00 98.50 91 PHE A C 1
ATOM 676 O O . PHE A 1 91 ? -5.189 -8.298 -1.546 1.00 98.50 91 PHE A O 1
ATOM 683 N N . LYS A 1 92 ? -5.608 -8.479 -3.748 1.00 98.56 92 LYS A N 1
ATOM 684 C CA . LYS A 1 92 ? -6.841 -9.264 -3.566 1.00 98.56 92 LYS A CA 1
ATOM 685 C C . LYS A 1 92 ? -6.577 -10.610 -2.889 1.00 98.56 92 LYS A C 1
ATOM 687 O O . LYS A 1 92 ? -7.349 -10.990 -2.012 1.00 98.56 92 LYS A O 1
ATOM 692 N N . ALA A 1 93 ? -5.495 -11.307 -3.245 1.00 98.38 93 ALA A N 1
ATOM 693 C CA . ALA A 1 93 ? -5.113 -12.573 -2.615 1.00 98.38 93 ALA A CA 1
ATOM 694 C C . ALA A 1 93 ? -4.778 -12.412 -1.119 1.00 98.38 93 ALA A C 1
ATOM 696 O O . ALA A 1 93 ? -5.065 -13.305 -0.329 1.00 98.38 93 ALA A O 1
ATOM 697 N N . PHE A 1 94 ? -4.268 -11.245 -0.713 1.00 98.31 94 PHE A N 1
ATOM 698 C CA . PHE A 1 94 ? -4.065 -10.866 0.694 1.00 98.31 94 PHE A CA 1
ATOM 699 C C . PHE A 1 94 ? -5.336 -10.320 1.378 1.00 98.31 94 PHE A C 1
ATOM 701 O O . PHE A 1 94 ? -5.275 -9.800 2.491 1.00 98.31 94 PHE A O 1
ATOM 708 N N . GLY A 1 95 ? -6.501 -10.421 0.730 1.00 97.94 95 GLY A N 1
ATOM 709 C CA . GLY A 1 95 ? -7.801 -10.068 1.303 1.00 97.94 95 GLY A CA 1
ATOM 710 C C . GLY A 1 95 ? -8.168 -8.583 1.227 1.00 97.94 95 GLY A C 1
ATOM 711 O O . GLY A 1 95 ? -9.145 -8.157 1.851 1.00 97.94 95 GLY A O 1
ATOM 712 N N . TRP A 1 96 ? -7.426 -7.776 0.464 1.00 98.56 96 TRP A N 1
ATOM 713 C CA . TRP A 1 96 ? -7.722 -6.354 0.302 1.00 98.56 96 TRP A CA 1
ATOM 714 C C . TRP A 1 96 ? -8.783 -6.104 -0.770 1.00 98.56 96 TRP A C 1
ATOM 716 O O . TRP A 1 96 ? -8.820 -6.746 -1.821 1.00 98.56 96 TRP A O 1
ATOM 726 N N . LYS A 1 97 ? -9.626 -5.092 -0.533 1.00 98.56 97 LYS A N 1
ATOM 727 C CA . LYS A 1 97 ? -10.420 -4.484 -1.603 1.00 98.56 97 LYS A CA 1
ATOM 728 C C . LYS A 1 97 ? -9.493 -3.596 -2.430 1.00 98.56 97 LYS A C 1
ATOM 730 O O . LYS A 1 97 ? -8.934 -2.645 -1.893 1.00 98.56 97 LYS A O 1
ATOM 735 N N . VAL A 1 98 ? -9.390 -3.879 -3.723 1.00 98.56 98 VAL A N 1
ATOM 736 C CA . VAL A 1 98 ? -8.550 -3.117 -4.655 1.00 98.56 98 VAL A CA 1
ATOM 737 C C . VAL A 1 98 ? -9.421 -2.265 -5.570 1.00 98.56 98 VAL A C 1
ATOM 739 O O . VAL A 1 98 ? -10.473 -2.714 -6.026 1.00 98.56 98 VAL A O 1
ATOM 742 N N . ILE A 1 99 ? -8.985 -1.030 -5.808 1.00 98.19 99 ILE A N 1
ATOM 743 C CA . ILE A 1 99 ? -9.572 -0.102 -6.773 1.00 98.19 99 ILE A CA 1
ATOM 744 C C . ILE A 1 99 ? -8.420 0.415 -7.628 1.00 98.19 99 ILE A C 1
ATOM 746 O O . ILE A 1 99 ? -7.486 1.013 -7.100 1.00 98.19 99 ILE A O 1
ATOM 750 N N . THR A 1 100 ? -8.482 0.165 -8.930 1.00 97.38 100 THR A N 1
ATOM 751 C CA . THR A 1 100 ? -7.510 0.668 -9.904 1.00 97.38 100 THR A CA 1
ATOM 752 C C . THR A 1 100 ? -7.983 2.013 -10.440 1.00 97.38 100 THR A C 1
ATOM 754 O O . THR A 1 100 ? -9.154 2.145 -10.801 1.00 97.38 100 THR A O 1
ATOM 757 N N . VAL A 1 101 ? -7.088 2.994 -10.513 1.00 97.00 101 VAL A N 1
ATOM 758 C CA . VAL A 1 101 ? -7.391 4.353 -10.984 1.00 97.00 101 VAL A CA 1
ATOM 759 C C . VAL A 1 101 ? -6.300 4.845 -11.932 1.00 97.00 101 VAL A C 1
ATOM 761 O O . VAL A 1 101 ? -5.172 4.357 -11.880 1.00 97.00 101 VAL A O 1
ATOM 764 N N . ASP A 1 102 ? -6.636 5.813 -12.783 1.00 97.00 102 ASP A N 1
ATOM 765 C CA . ASP A 1 102 ? -5.639 6.638 -13.468 1.00 97.00 102 ASP A CA 1
ATOM 766 C C . ASP A 1 102 ? -5.105 7.644 -12.438 1.00 97.00 102 ASP A C 1
ATOM 768 O O . ASP A 1 102 ? -5.858 8.480 -11.948 1.00 97.00 102 ASP A O 1
ATOM 772 N N . GLY A 1 103 ? -3.827 7.539 -12.059 1.00 96.56 103 GLY A N 1
ATOM 773 C CA . GLY A 1 103 ? -3.230 8.358 -10.994 1.00 96.56 103 GLY A CA 1
ATOM 774 C C . GLY A 1 103 ? -3.185 9.865 -11.286 1.00 96.56 103 GLY A C 1
ATOM 775 O O . GLY A 1 103 ? -2.784 10.645 -10.420 1.00 96.56 103 GLY A O 1
ATOM 776 N N . HIS A 1 104 ? -3.585 10.281 -12.490 1.00 96.75 104 HIS A N 1
ATOM 777 C CA . HIS A 1 104 ? -3.565 11.668 -12.944 1.00 96.75 104 HIS A CA 1
ATOM 778 C C . HIS A 1 104 ? -4.930 12.186 -13.427 1.00 96.75 104 HIS A C 1
ATOM 780 O O . HIS A 1 104 ? -4.977 13.274 -14.008 1.00 96.75 104 HIS A O 1
ATOM 786 N N . LYS A 1 105 ? -6.029 11.447 -13.210 1.00 89.25 105 LYS A N 1
ATOM 787 C CA . LYS A 1 105 ? -7.388 11.869 -13.592 1.00 89.25 105 LYS A CA 1
ATOM 788 C C . LYS A 1 105 ? -8.420 11.663 -12.494 1.00 89.25 105 LYS A C 1
ATOM 790 O O . LYS A 1 105 ? -8.274 10.714 -11.696 1.00 89.25 105 LYS A O 1
#

Radius of gyration: 13.99 Å; Cα contacts (8 Å, |Δi|>4): 12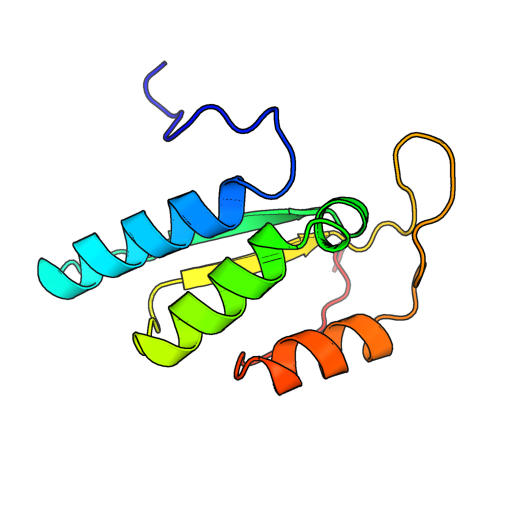8; chains: 1; bounding box: 32×31×36 Å

pLDDT: mean 97.33, std 3.1, range [72.62, 98.81]

Sequence (105 aa):
MKWIKSATGSLGQGLSVGVGMALVMKLGKSPGRVYVLSGDAECAEGSVWEAANTAFLHKLRNICLIVDINRLGQSGETMHGHDIKAYEIKFKAFGWKVITVDGHK

Mean predicted aligned error: 2.43 Å

Foldseek 3Di:
DVPDPDDCPDFLCQLVSQLVVLLVCV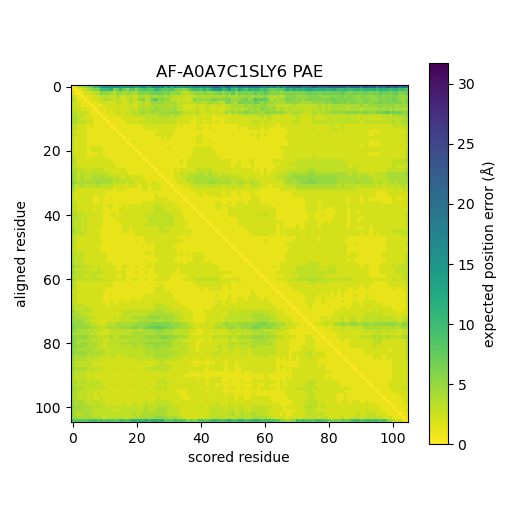VVVHPAAGETEHELQSVVDVSNLVSLLSCVVSVRPRYYYHYDQCQDDDPGGHPCRPVVVVVVVSSVVSVDDDDDDDPVD

Secondary structure (DSSP, 8-state):
--S--S---STTHHHHHHHHHHHHHHHTT----EEEEEETTGGGSHHHHHHHHHHHHTT--SEEEEEE--SB-SSSB-TTTT-HHHHHHHHHHTT-------TT-